Protein AF-A0A1I4EW11-F1 (afdb_monomer_lite)

pLDDT: mean 72.06, std 20.88, range [35.12, 96.56]

Radius of gyration: 23.29 Å; chains: 1; bounding box: 52×46×69 Å

Structure (mmCIF, N/CA/C/O backbone):
data_AF-A0A1I4EW11-F1
#
_entry.id   AF-A0A1I4EW11-F1
#
loop_
_atom_site.group_PDB
_atom_site.id
_atom_site.type_symbol
_atom_site.label_atom_id
_atom_site.label_alt_id
_atom_site.label_comp_id
_atom_site.label_asym_id
_atom_site.label_entity_id
_atom_site.label_seq_id
_atom_site.pdbx_PDB_ins_code
_atom_site.Cartn_x
_atom_site.Cartn_y
_atom_site.Cartn_z
_atom_site.occupancy
_atom_site.B_iso_or_equiv
_atom_site.auth_seq_id
_atom_site.auth_comp_id
_atom_site.auth_asym_id
_atom_site.auth_atom_id
_atom_site.pdbx_PDB_model_num
ATOM 1 N N . MET A 1 1 ? 5.387 9.143 -22.924 1.00 50.06 1 MET A N 1
ATOM 2 C CA . MET A 1 1 ? 5.190 9.366 -21.476 1.00 50.06 1 MET A CA 1
ATOM 3 C C . MET A 1 1 ? 4.613 8.080 -20.922 1.00 50.06 1 MET A C 1
ATOM 5 O O . MET A 1 1 ? 3.443 7.806 -21.163 1.00 50.06 1 MET A O 1
ATOM 9 N N . ASP A 1 2 ? 5.449 7.253 -20.299 1.00 50.59 2 ASP A N 1
ATOM 10 C CA . ASP A 1 2 ? 5.033 5.974 -19.721 1.00 50.59 2 ASP A CA 1
ATOM 11 C C . ASP A 1 2 ? 4.464 6.189 -18.316 1.00 50.59 2 ASP A C 1
ATOM 13 O O . ASP A 1 2 ? 5.120 6.773 -17.452 1.00 50.59 2 ASP A O 1
ATOM 17 N N . ARG A 1 3 ? 3.229 5.723 -18.099 1.00 53.84 3 ARG A N 1
ATOM 18 C CA . ARG A 1 3 ? 2.501 5.840 -16.828 1.00 53.84 3 ARG A CA 1
ATOM 19 C C . ARG A 1 3 ? 2.509 4.504 -16.095 1.00 53.84 3 ARG A C 1
ATOM 21 O O . ARG A 1 3 ? 1.985 3.521 -16.618 1.00 53.84 3 ARG A O 1
ATOM 28 N N . ILE A 1 4 ? 3.027 4.457 -14.866 1.00 53.72 4 ILE A N 1
ATOM 29 C CA . ILE A 1 4 ? 2.883 3.264 -14.015 1.00 53.72 4 ILE A CA 1
ATOM 30 C C . ILE A 1 4 ? 1.505 3.277 -13.347 1.00 53.72 4 ILE A C 1
ATOM 32 O O . ILE A 1 4 ? 1.147 4.240 -12.671 1.00 53.72 4 ILE A O 1
ATOM 36 N N . SER A 1 5 ? 0.761 2.176 -13.485 1.00 57.31 5 SER A N 1
ATOM 37 C CA . SER A 1 5 ? -0.458 1.918 -12.708 1.00 57.31 5 SER A CA 1
ATOM 38 C C . SER A 1 5 ? -0.131 1.100 -11.459 1.00 57.31 5 SER A C 1
ATOM 40 O O . SER A 1 5 ? 0.392 -0.010 -11.565 1.00 57.31 5 SER A O 1
ATOM 42 N N . ILE A 1 6 ? -0.448 1.636 -10.280 1.00 63.72 6 ILE A N 1
ATOM 43 C CA . ILE A 1 6 ? -0.296 0.942 -8.995 1.00 63.72 6 ILE A CA 1
ATOM 44 C C . ILE A 1 6 ? -1.561 0.114 -8.757 1.00 63.72 6 ILE A C 1
ATOM 46 O O . ILE A 1 6 ? -2.666 0.655 -8.736 1.00 63.72 6 ILE A O 1
ATOM 50 N N . MET A 1 7 ? -1.413 -1.200 -8.584 1.0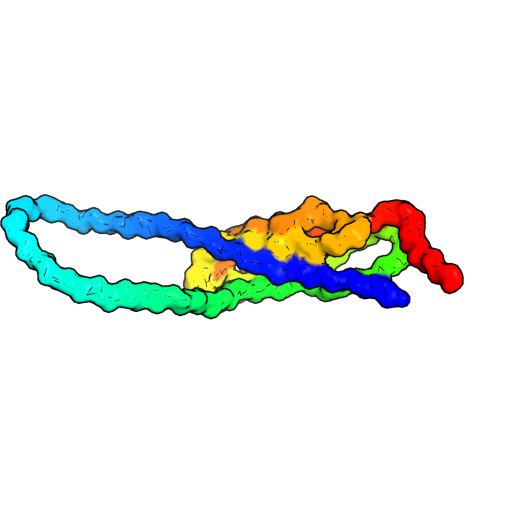0 74.62 7 MET A N 1
ATOM 51 C CA . MET A 1 7 ? -2.533 -2.076 -8.229 1.00 74.62 7 MET A CA 1
ATOM 52 C C . MET A 1 7 ? -2.537 -2.339 -6.725 1.00 74.62 7 MET A C 1
ATOM 54 O O . MET A 1 7 ? -1.544 -2.818 -6.179 1.00 74.62 7 MET A O 1
ATOM 58 N N . LEU A 1 8 ? -3.660 -2.023 -6.076 1.00 68.00 8 LEU A N 1
ATOM 59 C CA . LEU A 1 8 ? -3.885 -2.224 -4.647 1.00 68.00 8 LEU A CA 1
ATOM 60 C C . LEU A 1 8 ? -4.886 -3.360 -4.456 1.00 68.00 8 LEU A C 1
ATOM 62 O O . LEU A 1 8 ? -5.937 -3.393 -5.101 1.00 68.00 8 LEU A O 1
ATOM 66 N N . LYS A 1 9 ? -4.570 -4.295 -3.562 1.00 74.56 9 LYS A N 1
ATOM 67 C CA . LYS A 1 9 ? -5.457 -5.417 -3.249 1.00 74.56 9 LYS A CA 1
ATOM 68 C C . LYS A 1 9 ? -5.502 -5.658 -1.750 1.00 74.56 9 LYS A C 1
ATOM 70 O O . LYS A 1 9 ? -4.461 -5.657 -1.105 1.00 74.56 9 LYS A O 1
ATOM 75 N N . GLN A 1 10 ? -6.696 -5.896 -1.215 1.00 66.12 10 GLN A N 1
ATOM 76 C CA . GLN A 1 10 ? -6.892 -6.106 0.219 1.00 66.12 10 GLN A CA 1
ATOM 77 C C . GLN A 1 10 ? -6.933 -7.586 0.604 1.00 66.12 10 GLN A C 1
ATOM 79 O O . GLN A 1 10 ? -7.514 -8.417 -0.105 1.00 66.12 10 GLN A O 1
ATOM 84 N N . ARG A 1 11 ? -6.362 -7.902 1.769 1.00 69.25 11 ARG A N 1
ATOM 85 C CA . ARG A 1 11 ? -6.630 -9.128 2.529 1.00 69.25 11 ARG A CA 1
ATOM 86 C C . ARG A 1 11 ? -6.981 -8.752 3.968 1.00 69.25 11 ARG A C 1
ATOM 88 O O . ARG A 1 11 ? -6.254 -8.011 4.617 1.00 69.25 11 ARG A O 1
ATOM 95 N N . ILE A 1 12 ? -8.103 -9.277 4.462 1.00 61.25 12 ILE A N 1
ATOM 96 C CA . ILE A 1 12 ? -8.544 -9.096 5.851 1.00 61.25 12 ILE A CA 1
ATOM 97 C C . ILE A 1 12 ? -8.127 -10.336 6.644 1.00 61.25 12 ILE A C 1
ATOM 99 O O . ILE A 1 12 ? -8.575 -11.450 6.340 1.00 61.25 12 ILE A O 1
ATOM 103 N N . ALA A 1 13 ? -7.299 -10.149 7.670 1.00 55.12 13 ALA A N 1
ATOM 104 C CA . ALA A 1 13 ? -6.952 -11.201 8.613 1.00 55.12 13 ALA A CA 1
ATOM 105 C C . ALA A 1 13 ? -8.097 -11.352 9.626 1.00 55.12 13 ALA A C 1
ATOM 107 O O . ALA A 1 13 ? -8.250 -10.553 10.546 1.00 55.12 13 ALA A O 1
ATOM 108 N N . ARG A 1 14 ? -8.953 -12.366 9.449 1.00 55.28 14 ARG A N 1
ATOM 109 C CA . ARG A 1 14 ? -10.004 -12.683 10.428 1.00 55.28 14 ARG A CA 1
ATOM 110 C C . ARG A 1 14 ? -9.366 -13.314 11.664 1.00 55.28 14 ARG A C 1
ATOM 112 O O . ARG A 1 14 ? -9.190 -14.529 11.709 1.00 55.28 14 ARG A O 1
ATOM 119 N N . THR A 1 15 ? -9.051 -12.513 12.672 1.00 43.09 15 THR A N 1
ATOM 120 C CA . THR A 1 15 ? -8.818 -13.023 14.023 1.00 43.09 15 THR A CA 1
ATOM 121 C C . THR A 1 15 ? -10.158 -13.486 14.588 1.00 43.09 15 THR A C 1
ATOM 123 O O . THR A 1 15 ? -11.028 -12.695 14.941 1.00 43.09 15 THR A O 1
ATOM 126 N N . ALA A 1 16 ? -10.365 -14.803 14.603 1.00 39.84 16 ALA A N 1
ATOM 127 C CA . ALA A 1 16 ? -11.470 -15.416 15.320 1.00 39.84 16 ALA A CA 1
ATOM 128 C C . ALA A 1 16 ? -11.248 -15.170 16.819 1.00 39.84 16 ALA A C 1
ATOM 130 O O . ALA A 1 16 ? -10.378 -15.796 17.419 1.00 39.84 16 ALA A O 1
ATOM 131 N N . LEU A 1 17 ? -11.989 -14.234 17.416 1.00 49.22 17 LEU A N 1
ATOM 132 C CA . LEU A 1 17 ? -12.050 -14.131 18.870 1.00 49.22 17 LEU A CA 1
ATOM 133 C C . LEU A 1 17 ? -12.827 -15.350 19.393 1.00 49.22 17 LEU A C 1
ATOM 135 O O . LEU A 1 17 ? -14.001 -15.495 19.043 1.00 49.22 17 LEU A O 1
ATOM 139 N N . PRO A 1 18 ? -12.230 -16.228 20.221 1.00 42.53 18 PRO A N 1
ATOM 140 C CA . PRO A 1 18 ? -13.009 -17.212 20.949 1.00 42.53 18 PRO A CA 1
ATOM 141 C C . PRO A 1 18 ? -13.835 -16.455 21.994 1.00 42.53 18 PRO A C 1
ATOM 143 O O . PRO A 1 18 ? -13.294 -15.883 22.939 1.00 42.53 18 PRO A O 1
ATOM 146 N N . SER A 1 19 ? -15.152 -16.403 21.800 1.00 46.53 19 SER A N 1
ATOM 147 C CA . SER A 1 19 ? -16.081 -15.906 22.812 1.00 46.53 19 SER A CA 1
ATOM 148 C C . SER A 1 19 ? -15.885 -16.710 24.101 1.00 46.53 19 SER A C 1
ATOM 150 O O . SER A 1 19 ? -16.153 -17.911 24.128 1.00 46.53 19 SER A O 1
ATOM 152 N N . LEU A 1 20 ? -15.402 -16.052 25.162 1.00 50.66 20 LEU A N 1
ATOM 153 C CA . LEU A 1 20 ? -15.402 -16.594 26.519 1.00 50.66 20 LEU A CA 1
ATOM 154 C C . LEU A 1 20 ? -16.856 -16.843 26.943 1.00 50.66 20 LEU A C 1
ATOM 156 O O . LEU A 1 20 ? -17.550 -15.934 27.393 1.00 50.66 20 LEU A O 1
ATOM 160 N N . ALA A 1 21 ? -17.315 -18.082 26.807 1.00 48.81 21 ALA A N 1
ATOM 161 C CA . ALA A 1 21 ? -18.522 -18.551 27.463 1.00 48.81 21 ALA A CA 1
ATOM 162 C C . ALA A 1 21 ? -18.151 -19.011 28.881 1.00 48.81 21 ALA A C 1
ATOM 164 O O . ALA A 1 21 ? -17.775 -20.161 29.102 1.00 48.81 21 ALA A O 1
ATOM 165 N N . LEU A 1 22 ? -18.244 -18.093 29.850 1.00 52.31 22 LEU A N 1
ATOM 166 C CA . LEU A 1 22 ? -18.473 -18.463 31.246 1.00 52.31 22 LEU A CA 1
ATOM 167 C C . LEU A 1 22 ? -19.874 -19.084 31.312 1.00 52.31 22 LEU A C 1
ATOM 169 O O . LEU A 1 22 ? -20.862 -18.360 31.227 1.00 52.31 22 LEU A O 1
ATOM 173 N N . CYS A 1 23 ? -19.981 -20.402 31.452 1.00 39.22 23 CYS A N 1
ATOM 174 C CA . CYS A 1 23 ? -21.210 -21.034 31.925 1.00 39.22 23 CYS A CA 1
ATOM 175 C C . CYS A 1 23 ? -20.868 -22.258 32.768 1.00 39.22 23 CYS A C 1
ATOM 177 O O . CYS A 1 23 ? -20.300 -23.247 32.311 1.00 39.22 23 CYS A O 1
ATOM 179 N N . THR A 1 24 ? -21.190 -22.101 34.042 1.00 52.38 24 THR A N 1
ATOM 180 C CA . THR A 1 24 ? -21.053 -23.028 35.152 1.00 52.38 24 THR A CA 1
ATOM 181 C C . THR A 1 24 ? -21.877 -24.301 34.918 1.00 52.38 24 THR A C 1
ATOM 183 O O . THR A 1 24 ? -22.930 -24.276 34.289 1.00 52.38 24 THR A O 1
ATOM 186 N N . ALA A 1 25 ? -21.348 -25.408 35.435 1.00 49.22 25 ALA A N 1
ATOM 187 C CA . ALA A 1 25 ? -21.790 -26.794 35.316 1.00 49.22 25 ALA A CA 1
ATOM 188 C C . ALA A 1 25 ? -23.306 -27.079 35.391 1.00 49.22 25 ALA A C 1
ATOM 190 O O . ALA A 1 25 ? -23.982 -26.602 36.295 1.00 49.22 25 ALA A O 1
ATOM 191 N N . MET A 1 26 ? -23.775 -28.020 34.560 1.00 42.38 26 MET A N 1
ATOM 192 C CA . MET A 1 26 ? -24.374 -29.293 35.007 1.00 42.38 26 MET A CA 1
ATOM 193 C C . MET A 1 26 ? -24.590 -30.246 33.818 1.00 42.38 26 MET A C 1
ATOM 195 O O . MET A 1 26 ? -25.053 -29.856 32.750 1.00 42.38 26 MET A O 1
ATOM 199 N N . VAL A 1 27 ? -24.214 -31.511 34.015 1.00 48.91 27 VAL A N 1
ATOM 200 C CA . VAL A 1 27 ? -24.324 -32.620 33.060 1.00 48.91 27 VAL A CA 1
ATOM 201 C C . VAL A 1 27 ? -25.748 -33.173 33.065 1.00 48.91 27 VAL A C 1
ATOM 203 O O . VAL A 1 27 ? -26.206 -33.662 34.095 1.00 48.91 27 VAL A O 1
ATOM 206 N N . THR A 1 28 ? -26.417 -33.201 31.910 1.00 44.03 28 THR A N 1
ATOM 207 C CA . THR A 1 28 ? -27.406 -34.246 31.590 1.00 44.03 28 THR A CA 1
ATOM 208 C C . THR A 1 28 ? -27.555 -34.362 30.073 1.00 44.03 28 THR A C 1
ATOM 210 O O . THR A 1 28 ? -27.984 -33.433 29.394 1.00 44.03 28 THR A O 1
ATOM 213 N N . ALA A 1 29 ? -27.127 -35.501 29.534 1.00 49.50 29 ALA A N 1
ATOM 214 C CA . ALA A 1 29 ? -27.209 -35.835 28.121 1.00 49.50 29 ALA A CA 1
ATOM 215 C C . ALA A 1 29 ? -28.644 -36.226 27.743 1.00 49.50 29 ALA A C 1
ATOM 217 O O . ALA A 1 29 ? -29.193 -37.136 28.355 1.00 49.50 29 ALA A O 1
ATOM 218 N N . LEU A 1 30 ? -29.211 -35.602 26.707 1.00 43.72 30 LEU A N 1
ATOM 219 C CA . LEU A 1 30 ? -30.228 -36.210 25.844 1.00 43.72 30 LEU A CA 1
ATOM 220 C C . LEU A 1 30 ? -30.191 -35.513 24.473 1.00 43.72 30 LEU A C 1
ATOM 222 O O . LEU A 1 30 ? -30.362 -34.300 24.362 1.00 43.72 30 LEU A O 1
ATOM 226 N N . ALA A 1 31 ? -29.869 -36.290 23.441 1.00 44.94 31 ALA A N 1
ATOM 227 C CA . ALA A 1 31 ? -29.578 -35.826 22.092 1.00 44.94 31 ALA A CA 1
ATOM 228 C C . ALA A 1 31 ? -30.826 -35.262 21.389 1.00 44.94 31 ALA A C 1
ATOM 230 O O . ALA A 1 31 ? -31.782 -35.990 21.139 1.00 44.94 31 ALA A O 1
ATOM 231 N N . MET A 1 32 ? -30.779 -33.981 21.017 1.00 45.31 32 MET A N 1
ATOM 232 C CA . MET A 1 32 ? -31.748 -33.339 20.125 1.00 45.31 32 MET A CA 1
ATOM 233 C C . MET A 1 32 ? -31.066 -33.109 18.773 1.00 45.31 32 MET A C 1
ATOM 235 O O . MET A 1 32 ? -30.258 -32.194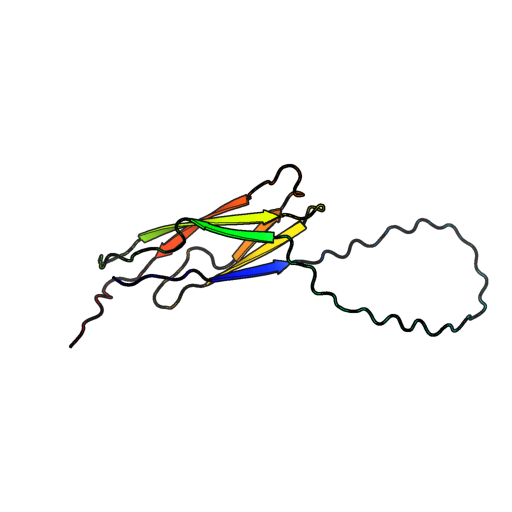 18.618 1.00 45.31 32 MET A O 1
ATOM 239 N N . ALA A 1 33 ? -31.350 -33.972 17.799 1.00 41.38 33 ALA A N 1
ATOM 240 C CA . ALA A 1 33 ? -30.903 -33.796 16.423 1.00 41.38 33 ALA A CA 1
ATOM 241 C C . ALA A 1 33 ? -31.860 -32.840 15.693 1.00 41.38 33 ALA A C 1
ATOM 243 O O . ALA A 1 33 ? -32.871 -33.262 15.138 1.00 41.38 33 ALA A O 1
ATOM 244 N N . SER A 1 34 ? -31.537 -31.547 15.693 1.00 41.78 34 SER A N 1
ATOM 245 C CA . SER A 1 34 ? -32.145 -30.566 14.786 1.00 41.78 34 SER A CA 1
ATOM 246 C C . SER A 1 34 ? -31.233 -30.387 13.568 1.00 41.78 34 SER A C 1
ATOM 248 O O . SER A 1 34 ? -30.051 -30.088 13.758 1.00 41.78 34 SER A O 1
ATOM 250 N N . PRO A 1 35 ? -31.718 -30.517 12.319 1.00 40.88 35 PRO A N 1
ATOM 251 C CA . PRO A 1 35 ? -30.923 -30.152 11.158 1.00 40.88 35 PRO A CA 1
ATOM 252 C C . PRO A 1 35 ? -30.867 -28.625 11.092 1.00 40.88 35 PRO A C 1
ATOM 254 O O . PRO A 1 35 ? -31.766 -27.960 10.580 1.00 40.88 35 PRO A O 1
ATOM 257 N N . ALA A 1 36 ? -29.804 -28.045 11.643 1.00 44.03 36 ALA A N 1
ATOM 258 C CA . ALA A 1 36 ? -29.452 -26.666 11.360 1.00 44.03 36 ALA A CA 1
ATOM 259 C C . ALA A 1 36 ? -28.956 -26.601 9.908 1.00 44.03 36 ALA A C 1
ATOM 261 O O . ALA A 1 36 ? -27.760 -26.705 9.642 1.00 44.03 36 ALA A O 1
ATOM 262 N N . ASN A 1 37 ? -29.880 -26.406 8.961 1.00 47.22 37 ASN A N 1
ATOM 263 C CA . ASN A 1 37 ? -29.568 -25.894 7.626 1.00 47.22 37 ASN A CA 1
ATOM 264 C C . ASN A 1 37 ? -29.117 -24.428 7.754 1.00 47.22 37 ASN A C 1
ATOM 266 O O . ASN A 1 37 ? -29.772 -23.494 7.299 1.00 47.22 37 ASN A O 1
ATOM 270 N N . GLY A 1 38 ? -27.974 -24.224 8.405 1.00 37.25 38 GLY A N 1
ATOM 271 C CA . GLY A 1 38 ? -27.212 -22.994 8.349 1.00 37.25 38 GLY A CA 1
ATOM 272 C C . GLY A 1 38 ? -26.481 -22.964 7.020 1.00 37.25 38 GLY A C 1
ATOM 273 O O . GLY A 1 38 ? -25.283 -23.236 6.960 1.00 37.25 38 GLY A O 1
ATOM 274 N N . ALA A 1 39 ? -27.199 -22.634 5.946 1.00 42.66 39 ALA A N 1
ATOM 275 C CA . ALA A 1 39 ? -26.566 -22.056 4.777 1.00 42.66 39 ALA A CA 1
ATOM 276 C C . ALA A 1 39 ? -25.889 -20.769 5.261 1.00 42.66 39 ALA A C 1
ATOM 278 O O . ALA A 1 39 ? -26.503 -19.706 5.335 1.00 42.66 39 ALA A O 1
ATOM 279 N N . SER A 1 40 ? -24.624 -20.885 5.667 1.00 39.31 40 SER A N 1
ATOM 280 C CA . SER A 1 40 ? -23.737 -19.753 5.862 1.00 39.31 40 SER A CA 1
ATOM 281 C C . SER A 1 40 ? -23.511 -19.168 4.478 1.00 39.31 40 SER A C 1
ATOM 283 O O . SER A 1 40 ? -22.532 -19.453 3.791 1.00 39.31 40 SER A O 1
ATOM 285 N N . GLY A 1 41 ? -24.489 -18.376 4.036 1.00 38.38 41 GLY A N 1
ATOM 286 C CA . GLY A 1 41 ? -24.321 -17.449 2.945 1.00 38.38 41 GLY A CA 1
ATOM 287 C C . GLY A 1 41 ? -23.064 -16.672 3.275 1.00 38.38 41 GLY A C 1
ATOM 288 O O . GLY A 1 41 ? -23.042 -15.847 4.188 1.00 38.38 41 GLY A O 1
ATOM 289 N N . ARG A 1 42 ? -21.976 -17.011 2.582 1.00 42.94 42 ARG A N 1
ATOM 290 C CA . ARG A 1 42 ? -20.738 -16.253 2.576 1.00 42.94 42 ARG A CA 1
ATOM 291 C C . ARG A 1 42 ? -21.063 -14.959 1.845 1.00 42.94 42 ARG A C 1
ATOM 293 O O . ARG A 1 42 ? -20.646 -14.756 0.710 1.00 42.94 42 ARG A O 1
ATOM 300 N N . SER A 1 43 ? -21.829 -14.091 2.499 1.00 42.09 43 SER A N 1
ATOM 301 C CA . SER A 1 43 ? -21.876 -12.683 2.171 1.00 42.09 43 SER A CA 1
ATOM 302 C C . SER A 1 43 ? -20.423 -12.253 2.227 1.00 42.09 43 SER A C 1
ATOM 304 O O .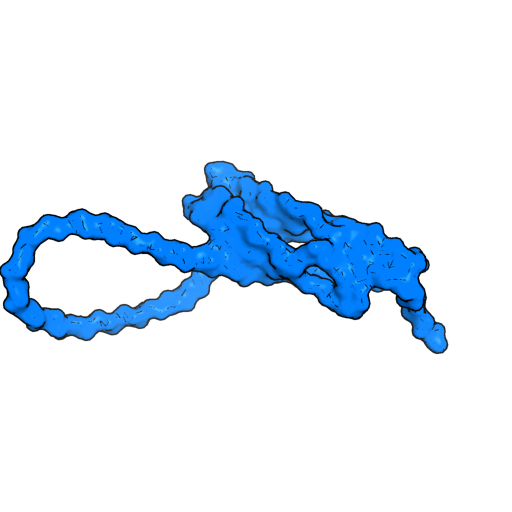 SER A 1 43 ? -19.804 -12.263 3.296 1.00 42.09 43 SER A O 1
ATOM 306 N N . LYS A 1 44 ? -19.826 -12.002 1.057 1.00 42.78 44 LYS A N 1
ATOM 307 C CA . LYS A 1 44 ? -18.577 -11.251 1.000 1.00 42.78 44 LYS A CA 1
ATOM 308 C C . LYS A 1 44 ? -18.852 -10.016 1.856 1.00 42.78 44 LYS A C 1
ATOM 310 O O . LYS A 1 44 ? -19.825 -9.319 1.552 1.00 42.78 44 LYS A O 1
ATOM 315 N N . PRO A 1 45 ? -18.120 -9.798 2.964 1.00 51.09 45 PRO A N 1
ATOM 316 C CA . PRO A 1 45 ? -18.243 -8.539 3.671 1.00 51.09 45 PRO A CA 1
ATOM 317 C C . PRO A 1 45 ? -18.100 -7.454 2.608 1.00 51.09 45 PRO A C 1
ATOM 319 O O . PRO A 1 45 ? -17.210 -7.563 1.762 1.00 51.09 45 PRO A O 1
ATOM 322 N N . LYS A 1 46 ? -19.010 -6.474 2.578 1.00 59.34 46 LYS A N 1
ATOM 323 C CA . LYS A 1 46 ? -18.703 -5.237 1.860 1.00 59.34 46 LYS A CA 1
ATOM 324 C C . LYS A 1 46 ? -17.343 -4.810 2.398 1.00 59.34 46 LYS A C 1
ATOM 326 O O . LYS A 1 46 ? -17.207 -4.717 3.616 1.00 59.34 46 LYS A O 1
ATOM 331 N N . ASP A 1 47 ? -16.349 -4.699 1.527 1.00 69.19 47 ASP A N 1
ATOM 332 C CA . ASP A 1 47 ? -15.001 -4.341 1.942 1.00 69.19 47 ASP A CA 1
ATOM 333 C C . ASP A 1 47 ? -15.079 -2.957 2.601 1.00 69.19 47 ASP A C 1
ATOM 335 O O . ASP A 1 47 ? -15.321 -1.953 1.938 1.00 69.19 47 ASP A O 1
ATOM 339 N N . GLN A 1 48 ? -14.969 -2.924 3.930 1.00 88.50 48 GLN A N 1
ATOM 340 C CA . GLN A 1 48 ? -15.057 -1.717 4.762 1.00 88.50 48 GLN A CA 1
ATOM 341 C C . GLN A 1 48 ? -13.701 -1.004 4.830 1.00 88.50 48 GLN A C 1
ATOM 343 O O . GLN A 1 48 ? -13.378 -0.361 5.818 1.00 88.50 48 GLN A O 1
ATOM 348 N N . ILE A 1 49 ? -12.859 -1.178 3.812 1.00 90.44 49 ILE A N 1
ATOM 349 C CA . ILE A 1 49 ? -11.521 -0.602 3.757 1.00 90.44 49 ILE A CA 1
ATOM 350 C C . ILE A 1 49 ? -11.368 0.090 2.413 1.00 90.44 49 ILE A C 1
ATOM 352 O O . ILE A 1 49 ? -11.434 -0.536 1.354 1.00 90.44 49 ILE A O 1
ATOM 356 N N . THR A 1 50 ? -11.139 1.394 2.471 1.00 92.69 50 THR A N 1
ATOM 357 C CA . THR A 1 50 ? -10.767 2.208 1.320 1.00 92.69 50 THR A CA 1
ATOM 358 C C . THR A 1 50 ? -9.249 2.261 1.228 1.00 92.69 50 THR A C 1
ATOM 360 O O . THR A 1 50 ? -8.555 2.414 2.234 1.00 92.69 50 THR A O 1
ATOM 363 N N . MET A 1 51 ? -8.728 2.142 0.010 1.00 91.81 51 MET A N 1
ATOM 364 C CA . MET A 1 51 ? -7.298 2.199 -0.274 1.00 91.81 51 MET A CA 1
ATOM 365 C C . MET A 1 51 ? -7.012 3.335 -1.253 1.00 91.81 51 MET A C 1
ATOM 367 O O . MET A 1 51 ? -7.744 3.505 -2.227 1.00 91.81 51 MET A O 1
ATOM 371 N N . ALA A 1 52 ? -5.939 4.084 -1.019 1.00 91.38 52 ALA A N 1
ATOM 372 C CA . ALA A 1 52 ? -5.514 5.167 -1.896 1.00 91.38 52 ALA A CA 1
ATOM 373 C C . ALA A 1 52 ? -3.995 5.157 -2.100 1.00 91.38 52 ALA A C 1
ATOM 375 O O . ALA A 1 52 ? -3.239 4.741 -1.222 1.00 91.38 52 ALA A O 1
ATOM 376 N N . ALA A 1 53 ? -3.566 5.641 -3.266 1.00 89.62 53 ALA A N 1
ATOM 377 C CA . ALA A 1 53 ? -2.175 5.934 -3.580 1.00 89.62 53 ALA A CA 1
ATOM 378 C C . ALA A 1 53 ? -2.056 7.405 -3.997 1.00 89.62 53 ALA A C 1
ATOM 380 O O . ALA A 1 53 ? -2.843 7.873 -4.823 1.00 89.62 53 ALA A O 1
ATOM 381 N N . ASN A 1 54 ? -1.094 8.134 -3.428 1.00 88.06 54 ASN A N 1
ATOM 382 C CA . ASN A 1 54 ? -0.821 9.522 -3.794 1.00 88.06 54 ASN A CA 1
ATOM 383 C C . ASN A 1 54 ? 0.681 9.743 -4.073 1.00 88.06 54 ASN A C 1
ATOM 385 O O . ASN A 1 54 ? 1.475 9.634 -3.137 1.00 88.06 54 ASN A O 1
ATOM 389 N N . PRO A 1 55 ? 1.082 10.064 -5.315 1.00 85.19 55 PRO A N 1
ATOM 390 C CA . PRO A 1 55 ? 0.223 10.205 -6.494 1.00 85.19 55 PRO A CA 1
ATOM 391 C C . PRO A 1 55 ? -0.341 8.855 -6.970 1.00 85.19 55 PRO A C 1
ATOM 393 O O . PRO A 1 55 ? 0.249 7.802 -6.737 1.00 85.19 55 PRO A O 1
ATOM 396 N N . ALA A 1 56 ? -1.491 8.885 -7.651 1.00 75.88 56 ALA A N 1
ATOM 397 C CA . ALA A 1 56 ? -2.136 7.675 -8.180 1.00 75.88 56 ALA A CA 1
ATOM 398 C C . ALA A 1 56 ? -1.370 7.052 -9.365 1.00 75.88 56 ALA A C 1
ATOM 400 O O . ALA A 1 56 ? -1.524 5.867 -9.658 1.00 75.88 56 ALA A O 1
ATOM 401 N N . ALA A 1 57 ? -0.547 7.855 -10.039 1.00 76.31 57 ALA A N 1
ATOM 402 C CA . ALA A 1 57 ? 0.366 7.435 -11.089 1.00 76.31 57 ALA A CA 1
ATOM 403 C C . ALA A 1 57 ? 1.678 8.213 -10.948 1.00 76.31 57 ALA A C 1
ATOM 405 O O . ALA A 1 57 ? 1.660 9.395 -10.601 1.00 76.31 57 ALA A O 1
ATOM 406 N N . LEU A 1 58 ? 2.801 7.558 -11.240 1.00 76.81 58 LEU A N 1
ATOM 407 C CA . LEU A 1 58 ? 4.092 8.222 -11.396 1.00 76.81 58 LEU A CA 1
ATOM 408 C C . LEU A 1 58 ? 4.489 8.222 -12.869 1.00 76.81 58 LEU A C 1
ATOM 410 O O . LEU A 1 58 ? 4.431 7.180 -13.528 1.00 76.81 58 LEU A O 1
ATOM 414 N N . ASP A 1 59 ? 4.930 9.384 -13.343 1.00 75.06 59 ASP A N 1
ATOM 415 C CA . ASP A 1 59 ? 5.600 9.517 -14.630 1.00 75.06 59 ASP A CA 1
ATOM 416 C C . ASP A 1 59 ? 7.087 9.204 -14.439 1.00 75.06 59 ASP A C 1
ATOM 418 O O . ASP A 1 59 ? 7.789 9.865 -13.667 1.00 75.06 59 ASP A O 1
ATOM 422 N N . ILE A 1 60 ? 7.571 8.173 -15.131 1.00 68.94 60 ILE A N 1
ATOM 423 C CA . ILE A 1 60 ? 8.991 7.823 -15.099 1.00 68.94 60 ILE A CA 1
ATOM 424 C C . ILE A 1 60 ? 9.719 8.722 -16.090 1.00 68.94 60 ILE A C 1
ATOM 426 O O . ILE A 1 60 ? 9.547 8.610 -17.305 1.00 68.94 60 ILE A O 1
ATOM 430 N N . LEU A 1 61 ? 10.570 9.601 -15.573 1.00 69.75 61 LEU A N 1
ATOM 431 C CA . LEU A 1 61 ? 11.546 10.294 -16.404 1.00 69.75 61 LEU A CA 1
ATOM 432 C C . LEU A 1 61 ? 12.648 9.294 -16.788 1.00 69.75 61 LEU A C 1
ATOM 434 O O . LEU A 1 61 ? 13.086 8.543 -15.911 1.00 69.75 61 LEU A O 1
ATOM 438 N N . PRO A 1 62 ? 13.126 9.286 -18.047 1.00 60.66 62 PRO A N 1
ATOM 439 C CA . PRO A 1 62 ? 14.194 8.405 -18.522 1.00 60.66 62 PRO A CA 1
ATOM 440 C C . PRO A 1 62 ? 15.553 8.860 -17.969 1.00 60.66 62 PRO A C 1
ATOM 442 O O . PRO A 1 62 ? 16.473 9.229 -18.694 1.00 60.66 62 PRO A O 1
ATOM 445 N N . LEU A 1 63 ? 15.660 8.888 -16.646 1.00 65.69 63 LEU A N 1
ATOM 446 C CA . LEU A 1 63 ? 16.885 9.126 -15.919 1.00 65.69 63 LEU A CA 1
ATOM 447 C C . LEU A 1 63 ? 17.597 7.783 -15.740 1.00 65.69 63 LEU A C 1
ATOM 449 O O . LEU A 1 63 ? 16.941 6.763 -15.515 1.00 65.69 63 LEU A O 1
ATOM 453 N N . PRO A 1 64 ? 18.938 7.762 -15.772 1.00 61.59 64 PRO A N 1
ATOM 454 C CA . PRO A 1 64 ? 19.724 6.538 -15.653 1.00 61.59 64 PRO A CA 1
ATOM 455 C C . PRO A 1 64 ? 19.570 5.820 -14.301 1.00 61.59 64 PRO A C 1
ATOM 457 O O . PRO A 1 64 ? 20.165 4.771 -14.134 1.00 61.59 64 PRO A O 1
ATOM 460 N N . CYS A 1 65 ? 18.786 6.341 -13.354 1.00 70.00 65 CYS A N 1
ATOM 461 C CA . CYS A 1 65 ? 18.348 5.692 -12.114 1.00 70.00 65 CYS A CA 1
ATOM 462 C C . CYS A 1 65 ? 17.083 6.418 -11.620 1.00 70.00 65 CYS A C 1
ATOM 464 O O . CYS A 1 65 ? 17.180 7.326 -10.790 1.00 70.00 65 CYS A O 1
ATOM 466 N N . PHE A 1 66 ? 15.895 6.094 -12.142 1.00 80.19 66 PHE A N 1
ATOM 467 C CA . PHE A 1 66 ? 14.679 6.737 -11.630 1.00 80.19 66 PHE A CA 1
ATOM 468 C C . PHE A 1 66 ? 14.400 6.293 -10.190 1.00 80.19 66 PHE A C 1
ATOM 470 O O . PHE A 1 66 ? 14.351 5.097 -9.889 1.00 80.19 66 PHE A O 1
ATOM 477 N N . SER A 1 67 ? 14.175 7.286 -9.330 1.00 83.00 67 SER A N 1
ATOM 478 C CA . SER A 1 67 ? 13.769 7.124 -7.937 1.00 83.00 67 SER A CA 1
ATOM 479 C C . SER A 1 67 ? 12.558 8.019 -7.692 1.00 83.00 67 SER A C 1
ATOM 481 O O . SER A 1 67 ? 12.628 9.224 -7.929 1.00 83.00 67 SER A O 1
ATOM 483 N N . GLY A 1 68 ? 11.458 7.441 -7.226 1.00 87.44 68 GLY A N 1
ATOM 484 C CA . GLY A 1 68 ? 10.246 8.173 -6.867 1.00 87.44 68 GLY A CA 1
ATOM 485 C C . GLY A 1 68 ? 9.596 7.586 -5.623 1.00 87.44 68 GLY A C 1
ATOM 486 O O . GLY A 1 68 ? 10.028 6.550 -5.119 1.00 87.44 68 GLY A O 1
ATOM 487 N N . SER A 1 69 ? 8.548 8.230 -5.121 1.00 90.81 69 SER A N 1
ATOM 488 C CA . SER A 1 69 ? 7.763 7.698 -4.010 1.00 90.81 69 SER A CA 1
ATOM 489 C C . SER A 1 69 ? 6.284 8.044 -4.136 1.00 90.81 69 SER A C 1
ATOM 491 O O . SER A 1 69 ? 5.908 9.020 -4.786 1.00 90.81 69 SER A O 1
ATOM 493 N N . PHE A 1 70 ? 5.443 7.221 -3.515 1.00 90.88 70 PHE A N 1
ATOM 494 C CA . PHE A 1 70 ? 4.033 7.522 -3.287 1.00 90.88 70 PHE A CA 1
ATOM 495 C C . PHE A 1 70 ? 3.624 7.138 -1.866 1.00 90.88 70 PHE A C 1
ATOM 497 O O . PHE 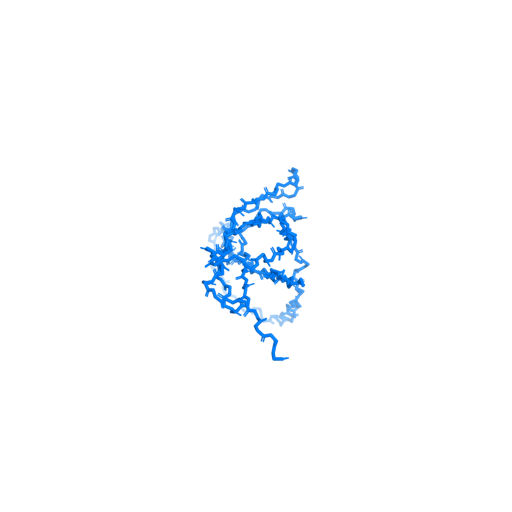A 1 70 ? 4.225 6.265 -1.238 1.00 90.88 70 PHE A O 1
ATOM 504 N N . GLN A 1 71 ? 2.575 7.781 -1.370 1.00 95.06 71 GLN A N 1
ATOM 505 C CA . GLN A 1 71 ? 1.915 7.435 -0.120 1.00 95.06 71 GLN A CA 1
ATOM 506 C C . GLN A 1 71 ? 0.848 6.380 -0.389 1.00 95.06 71 GLN A C 1
ATOM 508 O O . GLN A 1 71 ? -0.090 6.639 -1.141 1.00 95.06 71 GLN A O 1
ATOM 513 N N . ALA A 1 72 ? 0.982 5.212 0.233 1.00 94.06 72 ALA A N 1
ATOM 514 C CA . ALA A 1 72 ? -0.071 4.206 0.291 1.00 94.06 72 ALA A CA 1
ATOM 515 C C . ALA A 1 72 ? -0.897 4.417 1.566 1.00 94.06 72 ALA A C 1
ATOM 517 O O . ALA A 1 72 ? -0.328 4.465 2.657 1.00 94.06 72 ALA A O 1
ATOM 518 N N . THR A 1 73 ? -2.218 4.529 1.441 1.00 95.50 73 THR A N 1
ATOM 519 C CA . THR A 1 73 ? -3.132 4.830 2.552 1.00 95.50 73 THR A CA 1
ATOM 520 C C . THR A 1 73 ? -4.237 3.783 2.640 1.00 95.50 73 THR A C 1
ATOM 522 O O . THR A 1 73 ? -4.857 3.455 1.629 1.00 95.50 73 THR A O 1
ATOM 525 N N . MET A 1 74 ? -4.498 3.281 3.849 1.00 95.00 74 MET A N 1
ATOM 526 C CA . MET A 1 74 ? -5.683 2.487 4.186 1.00 95.00 74 MET A CA 1
ATOM 527 C C . MET A 1 74 ? -6.578 3.267 5.149 1.00 95.00 74 MET A C 1
ATOM 529 O O . MET A 1 74 ? -6.087 3.815 6.134 1.00 95.00 74 MET A O 1
ATOM 533 N N . THR A 1 75 ? -7.885 3.249 4.904 1.00 95.44 75 THR A N 1
ATOM 534 C CA . THR A 1 75 ? -8.897 3.820 5.803 1.00 95.44 75 THR A CA 1
ATOM 535 C C . THR A 1 75 ? -9.991 2.794 6.030 1.00 95.44 75 THR A C 1
ATOM 537 O O . THR A 1 75 ? -10.601 2.322 5.073 1.00 95.44 75 THR A O 1
ATOM 540 N N . ASN A 1 76 ? -10.253 2.447 7.287 1.00 94.19 76 ASN A N 1
ATOM 541 C CA . ASN A 1 76 ? -11.380 1.597 7.645 1.00 94.19 76 ASN A CA 1
ATOM 542 C C . ASN A 1 76 ? -12.648 2.446 7.769 1.00 94.19 76 ASN A C 1
ATOM 544 O O . ASN A 1 76 ? -12.724 3.317 8.625 1.00 94.19 76 ASN A O 1
ATOM 548 N N . THR A 1 77 ? -13.629 2.164 6.919 1.00 93.56 77 THR A N 1
ATOM 549 C CA . THR A 1 77 ? -14.961 2.787 6.883 1.00 93.56 77 THR A CA 1
ATOM 550 C C . THR A 1 77 ? -15.998 1.970 7.666 1.00 93.56 77 THR A C 1
ATOM 552 O O . THR A 1 77 ? -17.203 2.212 7.586 1.00 93.56 77 THR A O 1
ATOM 555 N N . GLY A 1 78 ? -15.531 0.964 8.410 1.00 90.50 78 GLY A N 1
ATOM 556 C CA . GLY A 1 78 ? -16.325 0.079 9.245 1.00 90.50 78 GLY A CA 1
ATOM 557 C C . GLY A 1 78 ? -16.444 0.524 10.705 1.00 90.50 78 GLY A C 1
ATOM 558 O O . GLY A 1 78 ? -15.560 1.198 11.231 1.00 90.50 78 GLY A O 1
ATOM 559 N N . PRO A 1 79 ? -17.495 0.082 11.420 1.00 91.31 79 PRO A N 1
ATOM 560 C CA . PRO A 1 79 ? -17.707 0.426 12.827 1.00 91.31 79 PRO A CA 1
ATOM 561 C C . PRO A 1 79 ? -16.788 -0.342 13.792 1.00 91.31 79 PRO A C 1
ATOM 563 O O . PRO A 1 79 ? -16.770 -0.054 14.984 1.00 91.31 79 PRO A O 1
ATOM 566 N N . GLN A 1 80 ? -16.052 -1.347 13.310 1.00 91.31 80 GLN A N 1
ATOM 567 C CA . GLN A 1 80 ? -15.144 -2.161 14.116 1.00 91.31 80 GLN A CA 1
ATOM 568 C C . GLN A 1 80 ? -13.713 -1.963 13.642 1.00 91.31 80 GLN A C 1
ATOM 570 O O . GLN A 1 80 ? -13.452 -1.991 12.439 1.00 91.31 80 GLN A O 1
ATOM 575 N N . ALA A 1 81 ? -12.787 -1.800 14.585 1.00 91.25 81 ALA A N 1
ATOM 576 C CA . ALA A 1 81 ? -11.370 -1.783 14.266 1.00 91.25 81 ALA A CA 1
ATOM 577 C C . ALA A 1 81 ? -10.903 -3.165 13.784 1.00 91.25 81 ALA A C 1
ATOM 579 O O . ALA A 1 81 ? -11.394 -4.196 14.251 1.00 91.25 81 ALA A O 1
ATOM 580 N N . GLN A 1 82 ? -9.962 -3.189 12.845 1.00 92.19 82 GLN A N 1
ATOM 581 C CA . GLN A 1 82 ? -9.516 -4.424 12.203 1.00 92.19 82 GLN A CA 1
ATOM 582 C C . GLN A 1 82 ? -8.065 -4.343 11.731 1.00 92.19 82 GLN A C 1
ATOM 584 O O . GLN A 1 82 ? -7.560 -3.270 11.414 1.00 92.19 82 GLN A O 1
ATOM 589 N N . PHE A 1 83 ? -7.404 -5.498 11.650 1.00 93.44 83 PHE A N 1
ATOM 590 C CA . PHE A 1 83 ? -6.123 -5.628 10.961 1.00 93.44 83 PHE A CA 1
ATOM 591 C C . PHE A 1 83 ? -6.346 -5.922 9.483 1.00 93.44 83 PHE A C 1
ATOM 593 O O . PHE A 1 83 ? -7.149 -6.788 9.120 1.00 93.44 83 PHE A O 1
ATOM 600 N N . ALA A 1 84 ? -5.603 -5.218 8.638 1.00 91.81 84 ALA A N 1
ATOM 601 C CA . ALA A 1 84 ? -5.695 -5.361 7.200 1.00 91.81 84 ALA A CA 1
ATOM 602 C C . ALA A 1 84 ? -4.327 -5.319 6.537 1.00 91.81 84 ALA A C 1
ATOM 604 O O . ALA A 1 84 ? -3.432 -4.595 6.977 1.00 91.81 84 ALA A O 1
ATOM 605 N N . ASP A 1 85 ? -4.227 -6.058 5.436 1.00 93.88 85 ASP A N 1
ATOM 606 C CA . ASP A 1 85 ? -3.066 -6.078 4.565 1.00 93.88 85 ASP A CA 1
ATOM 607 C C . ASP A 1 85 ? -3.438 -5.474 3.210 1.00 93.88 85 ASP A C 1
ATOM 609 O O . ASP A 1 85 ? -4.381 -5.919 2.545 1.00 93.88 85 ASP A O 1
ATOM 613 N N . MET A 1 86 ? -2.651 -4.497 2.772 1.00 92.38 86 MET A N 1
ATOM 614 C CA . MET A 1 86 ? -2.633 -3.998 1.404 1.00 92.38 86 MET A CA 1
ATOM 615 C C . MET A 1 86 ? -1.461 -4.640 0.665 1.00 92.38 86 MET A C 1
ATOM 617 O O . MET A 1 86 ? -0.306 -4.459 1.039 1.00 92.38 86 MET A O 1
ATOM 621 N N . THR A 1 87 ? -1.745 -5.372 -0.407 1.00 92.69 87 THR A N 1
ATOM 622 C CA . THR A 1 87 ? -0.724 -5.854 -1.341 1.00 92.69 87 THR A CA 1
ATOM 623 C C . THR A 1 87 ? -0.491 -4.814 -2.431 1.00 92.69 87 THR A C 1
ATOM 625 O O . THR A 1 87 ? -1.445 -4.296 -3.017 1.00 92.69 87 THR A O 1
ATOM 628 N N . LEU A 1 88 ? 0.781 -4.552 -2.709 1.00 90.56 88 LEU A N 1
ATOM 629 C CA . LEU A 1 88 ? 1.287 -3.628 -3.710 1.00 90.56 88 LEU A CA 1
ATOM 630 C C . LEU A 1 88 ? 2.067 -4.419 -4.757 1.00 90.56 88 LEU A C 1
ATOM 632 O O . LEU A 1 88 ? 2.902 -5.260 -4.432 1.00 90.56 88 LEU A O 1
ATOM 636 N N . SER A 1 89 ? 1.818 -4.133 -6.029 1.00 89.38 89 SER A N 1
ATOM 637 C CA . SER A 1 89 ? 2.546 -4.764 -7.128 1.00 89.38 89 SER A CA 1
ATOM 638 C C . SER A 1 89 ? 2.930 -3.742 -8.182 1.00 89.38 89 SER A C 1
ATOM 640 O O . SER A 1 89 ? 2.118 -2.886 -8.537 1.00 89.38 89 SER A O 1
ATOM 642 N N . ALA A 1 90 ? 4.137 -3.887 -8.721 1.00 85.62 90 ALA A N 1
ATOM 643 C CA . ALA A 1 90 ? 4.620 -3.145 -9.875 1.00 85.62 90 ALA A CA 1
ATOM 644 C C . ALA A 1 90 ? 5.000 -4.112 -11.003 1.00 85.62 90 ALA A C 1
ATOM 646 O O . ALA A 1 90 ? 5.348 -5.270 -10.764 1.00 85.62 90 ALA A O 1
ATOM 647 N N . GLN A 1 91 ? 4.923 -3.633 -12.242 1.00 83.75 91 GLN A N 1
ATOM 648 C CA . GLN A 1 91 ? 5.382 -4.397 -13.398 1.00 83.75 91 GLN A CA 1
ATOM 649 C C . GLN A 1 91 ? 6.906 -4.311 -13.500 1.00 83.75 91 GLN A C 1
ATOM 651 O O . GLN A 1 91 ? 7.487 -3.243 -13.306 1.00 83.75 91 GLN A O 1
ATOM 656 N N . LYS A 1 92 ? 7.564 -5.424 -13.837 1.00 82.88 92 LYS A N 1
ATOM 657 C CA . LYS A 1 92 ? 9.004 -5.414 -14.129 1.00 82.88 92 LYS A CA 1
ATOM 658 C C . LYS A 1 92 ? 9.295 -4.434 -15.284 1.00 82.88 92 LYS A C 1
ATOM 660 O O . LYS A 1 92 ? 8.480 -4.354 -16.199 1.00 82.88 92 LYS A O 1
ATOM 665 N N . PRO A 1 93 ? 10.435 -3.721 -15.268 1.00 83.44 93 PRO A N 1
ATOM 666 C CA . PRO A 1 93 ? 11.570 -3.864 -14.349 1.00 83.44 93 PRO A CA 1
ATOM 667 C C . PRO A 1 93 ? 11.458 -3.031 -13.056 1.00 83.44 93 PRO A C 1
ATOM 669 O O . PRO A 1 93 ? 12.439 -2.904 -12.328 1.00 83.44 93 PRO A O 1
ATOM 672 N N . ILE A 1 94 ? 10.291 -2.452 -12.764 1.00 85.44 94 ILE A N 1
ATOM 673 C CA . ILE A 1 94 ? 10.090 -1.588 -11.601 1.00 85.44 94 ILE A CA 1
ATOM 674 C C . ILE A 1 94 ? 10.085 -2.406 -10.314 1.00 85.44 94 ILE A C 1
ATOM 676 O O . ILE A 1 94 ? 9.476 -3.474 -10.229 1.00 85.44 94 ILE A O 1
ATOM 680 N N . THR A 1 95 ? 10.750 -1.868 -9.298 1.00 89.38 95 THR A N 1
ATOM 681 C CA . THR A 1 95 ? 10.780 -2.429 -7.947 1.00 89.38 95 THR A CA 1
ATOM 682 C C . THR A 1 95 ? 10.158 -1.449 -6.963 1.00 89.38 95 THR A C 1
ATOM 684 O O . THR A 1 95 ? 10.291 -0.231 -7.113 1.00 89.38 95 THR A O 1
ATOM 687 N N . LEU A 1 96 ? 9.457 -1.993 -5.970 1.00 91.25 96 LEU A N 1
ATOM 688 C CA . LEU A 1 96 ? 8.902 -1.242 -4.849 1.00 91.25 96 LEU A CA 1
ATOM 689 C C . LEU A 1 96 ? 9.732 -1.537 -3.599 1.00 91.25 96 LEU A C 1
ATOM 691 O O . LEU A 1 96 ? 10.197 -2.664 -3.434 1.00 91.25 96 LEU A O 1
ATOM 695 N N . SER A 1 97 ? 9.879 -0.570 -2.689 1.00 93.56 97 SER A N 1
ATOM 696 C CA . SER A 1 97 ? 10.528 -0.834 -1.391 1.00 93.56 97 SER A CA 1
ATOM 697 C C . SER A 1 97 ? 9.741 -1.794 -0.500 1.00 93.56 97 SER A C 1
ATOM 699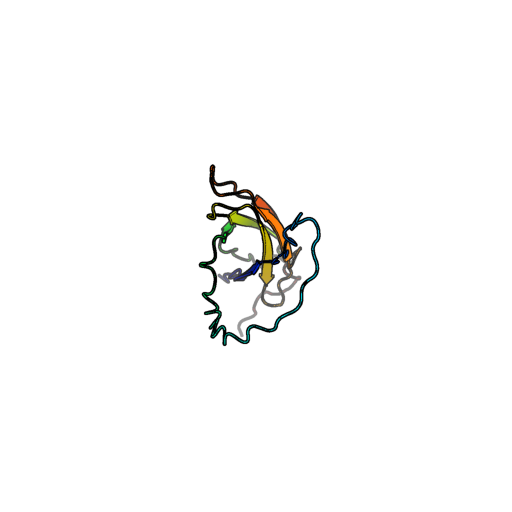 O O . SER A 1 97 ? 10.290 -2.321 0.465 1.00 93.56 97 SER A O 1
ATOM 701 N N . ARG A 1 98 ? 8.459 -2.012 -0.812 1.00 93.06 98 ARG A N 1
ATOM 702 C CA . ARG A 1 98 ? 7.583 -2.975 -0.148 1.00 93.06 98 ARG A CA 1
ATOM 703 C C . ARG A 1 98 ? 6.496 -3.467 -1.097 1.00 93.06 98 ARG A C 1
ATOM 705 O O . ARG A 1 98 ? 6.010 -2.718 -1.942 1.00 93.06 98 ARG A O 1
ATOM 712 N N . ASP A 1 99 ? 6.092 -4.708 -0.901 1.00 93.56 99 ASP A N 1
ATOM 713 C CA . ASP A 1 99 ? 5.011 -5.400 -1.604 1.00 93.56 99 ASP A CA 1
ATOM 714 C C . ASP A 1 99 ? 3.783 -5.629 -0.707 1.00 93.56 99 ASP A C 1
ATOM 716 O O . ASP A 1 99 ? 2.691 -5.905 -1.203 1.00 93.56 99 ASP A O 1
ATOM 720 N N . ILE A 1 100 ? 3.931 -5.473 0.612 1.00 93.38 100 ILE A N 1
ATOM 721 C CA . ILE A 1 100 ? 2.848 -5.579 1.593 1.00 93.38 100 ILE A CA 1
ATOM 722 C C . ILE A 1 100 ? 2.911 -4.402 2.574 1.00 93.38 100 ILE A C 1
ATOM 724 O O . ILE A 1 100 ? 3.973 -4.025 3.072 1.00 93.38 100 ILE A O 1
ATOM 728 N N . PHE A 1 101 ? 1.748 -3.826 2.868 1.00 93.31 101 PHE A N 1
ATOM 729 C CA . PHE A 1 101 ? 1.530 -2.870 3.945 1.00 93.31 101 PHE A CA 1
ATOM 730 C C . PHE A 1 101 ? 0.424 -3.391 4.865 1.00 93.31 101 PHE A C 1
ATOM 732 O O . PHE A 1 101 ? -0.756 -3.334 4.525 1.00 93.31 101 PHE A O 1
ATOM 739 N N . SER A 1 102 ? 0.824 -3.900 6.026 1.00 93.38 102 SER A N 1
ATOM 740 C CA . SER A 1 102 ? -0.078 -4.381 7.074 1.00 93.38 102 SER A CA 1
ATOM 741 C C . SER A 1 102 ? -0.242 -3.323 8.152 1.00 93.38 102 SER A C 1
ATOM 743 O O . SER A 1 102 ? 0.748 -2.743 8.603 1.00 93.38 102 SER A O 1
ATOM 745 N N . SER A 1 103 ? -1.474 -3.075 8.590 1.00 94.69 103 SER A N 1
ATOM 746 C CA . SER A 1 103 ? -1.718 -2.148 9.692 1.00 94.69 103 SER A CA 1
ATOM 747 C C . SER A 1 103 ? -2.988 -2.466 10.475 1.00 94.69 103 SER A C 1
ATOM 749 O O . SER A 1 103 ? -3.921 -3.091 9.969 1.00 94.69 103 SER A O 1
ATOM 751 N N . TYR A 1 104 ? -3.013 -1.994 11.720 1.00 94.69 104 TYR A N 1
ATOM 752 C CA . TYR A 1 104 ? -4.233 -1.866 12.503 1.00 94.69 104 TYR A CA 1
ATOM 753 C C . TYR A 1 104 ? -4.993 -0.621 12.046 1.00 94.69 104 TYR A C 1
ATOM 755 O O . TYR A 1 104 ? -4.437 0.479 12.032 1.00 94.69 104 TYR A O 1
ATOM 763 N N . LEU A 1 105 ? -6.262 -0.790 11.690 1.00 95.38 105 LEU A N 1
ATOM 764 C CA . LEU A 1 105 ? -7.141 0.287 11.262 1.00 95.38 105 LEU A CA 1
ATOM 765 C C . LEU A 1 105 ? -8.212 0.535 12.338 1.00 95.38 105 LEU A C 1
ATOM 767 O O . LEU A 1 105 ? -9.002 -0.376 12.614 1.00 95.38 105 LEU A O 1
ATOM 771 N N . PRO A 1 106 ? -8.263 1.738 12.942 1.00 94.19 106 PRO A N 1
ATOM 772 C CA . PRO A 1 106 ? -9.321 2.129 13.878 1.00 94.19 106 PRO A CA 1
ATOM 773 C C . PRO A 1 106 ? -10.721 2.056 13.251 1.00 94.19 106 PRO A C 1
ATOM 775 O O . PRO A 1 106 ? -10.852 1.974 12.034 1.00 94.19 106 PRO A O 1
ATOM 778 N N . ALA A 1 107 ? -11.775 2.069 14.071 1.00 93.75 107 ALA A N 1
ATOM 779 C CA . ALA A 1 107 ? -13.150 2.203 13.577 1.00 93.75 107 ALA A CA 1
ATOM 780 C C . ALA A 1 107 ? -13.392 3.594 12.953 1.00 93.75 107 ALA A C 1
ATOM 782 O O . ALA A 1 107 ? -12.694 4.547 13.289 1.00 93.75 107 ALA A O 1
ATOM 783 N N . ALA A 1 108 ? -14.401 3.698 12.087 1.00 89.88 108 ALA A N 1
ATOM 784 C CA . ALA A 1 108 ? -14.681 4.850 11.221 1.00 89.88 108 ALA A CA 1
ATOM 785 C C . ALA A 1 108 ? -15.197 6.137 11.908 1.00 89.88 108 ALA A C 1
ATOM 787 O O . ALA A 1 108 ? -15.702 7.026 11.231 1.00 89.88 108 ALA A O 1
ATOM 788 N N . ASP A 1 109 ? -15.095 6.270 13.232 1.00 86.38 109 ASP A N 1
ATOM 789 C CA . ASP A 1 109 ? -15.565 7.467 13.943 1.00 86.38 109 ASP A CA 1
ATOM 790 C C . ASP A 1 109 ? -14.505 7.999 14.929 1.00 86.38 109 ASP A C 1
ATOM 792 O O . ASP A 1 109 ? -14.367 7.464 16.036 1.00 86.38 109 ASP A O 1
ATOM 796 N N . PRO A 1 110 ? -13.717 9.022 14.532 1.00 86.56 110 PRO A N 1
ATOM 797 C CA . PRO A 1 110 ? -13.636 9.583 13.177 1.00 86.56 110 PRO A CA 1
ATOM 798 C C . PRO A 1 110 ? -12.875 8.660 12.210 1.00 86.56 110 PRO A C 1
ATOM 800 O O . PRO A 1 110 ? -12.088 7.811 12.642 1.00 86.56 110 PRO A O 1
ATOM 803 N N . ASP A 1 111 ? -13.042 8.883 10.901 1.00 88.44 111 ASP A N 1
ATOM 804 C CA . ASP A 1 111 ? -12.207 8.266 9.864 1.00 88.44 111 ASP A CA 1
ATOM 805 C C . ASP A 1 111 ? -10.721 8.541 10.140 1.00 88.44 111 ASP A C 1
ATOM 807 O O . ASP A 1 111 ? -10.275 9.689 10.222 1.00 88.44 111 ASP A O 1
ATOM 811 N N . GLN A 1 112 ? -9.940 7.469 10.260 1.00 93.75 112 GLN A N 1
ATOM 812 C CA . GLN A 1 112 ? -8.525 7.533 10.621 1.00 93.75 112 GLN A CA 1
ATOM 813 C C . GLN A 1 112 ? -7.667 6.872 9.537 1.00 93.75 112 GLN A C 1
ATOM 815 O O . GLN A 1 112 ? -7.465 5.654 9.565 1.00 93.75 112 GLN A O 1
ATOM 820 N N . PRO A 1 113 ? -7.168 7.652 8.556 1.00 94.94 113 PRO A N 1
ATOM 821 C CA . PRO A 1 113 ? -6.306 7.126 7.509 1.00 94.94 113 PRO A CA 1
ATOM 822 C C . PRO A 1 113 ? -4.940 6.737 8.079 1.00 94.94 113 PRO A C 1
ATOM 824 O O . PRO A 1 113 ? -4.281 7.524 8.758 1.00 94.94 113 PRO A O 1
ATOM 827 N N . VAL A 1 114 ? -4.468 5.545 7.727 1.00 96.56 114 VAL A N 1
ATOM 828 C CA . VAL A 1 114 ? -3.131 5.062 8.081 1.00 96.56 114 VAL A CA 1
ATOM 829 C C . VAL A 1 114 ? -2.292 4.976 6.813 1.00 96.56 114 VAL A C 1
ATOM 831 O O . VAL A 1 114 ? -2.658 4.282 5.865 1.00 96.56 114 VAL A O 1
ATOM 834 N N . SER A 1 115 ? -1.183 5.720 6.773 1.00 96.19 115 SER A N 1
ATOM 835 C CA . SER A 1 115 ? -0.387 5.926 5.556 1.00 96.19 115 SER A CA 1
ATOM 836 C C . SER A 1 115 ? 1.059 5.477 5.712 1.00 96.19 115 SER A C 1
ATOM 838 O O . SER A 1 115 ? 1.628 5.545 6.800 1.00 96.19 115 SER A O 1
ATOM 840 N N . THR A 1 116 ? 1.686 5.073 4.609 1.00 95.56 116 THR A N 1
ATOM 841 C CA . THR A 1 116 ? 3.108 4.732 4.584 1.00 95.56 116 THR A CA 1
ATOM 842 C C . THR A 1 116 ? 3.769 5.116 3.256 1.00 95.56 116 THR A C 1
ATOM 844 O O . THR A 1 116 ? 3.136 4.971 2.206 1.00 95.56 116 THR A O 1
ATOM 847 N N . PRO A 1 117 ? 5.028 5.596 3.268 1.00 95.62 117 PRO A N 1
ATOM 848 C CA . PRO A 1 117 ? 5.761 5.872 2.039 1.00 95.62 117 PRO A CA 1
ATOM 849 C C . PRO A 1 117 ? 6.224 4.580 1.362 1.00 95.62 117 PRO A C 1
ATOM 851 O O . PRO A 1 117 ? 6.786 3.684 2.000 1.00 95.62 117 PRO A O 1
ATOM 854 N N . VAL A 1 118 ? 6.049 4.509 0.047 1.00 94.06 118 VAL A N 1
ATOM 855 C CA . VAL A 1 118 ? 6.546 3.432 -0.813 1.00 94.06 118 VAL A CA 1
ATOM 856 C C . VAL A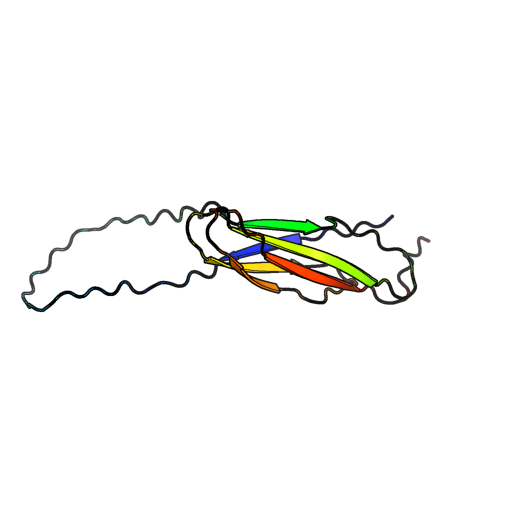 1 118 ? 7.507 4.038 -1.823 1.00 94.06 118 VAL A C 1
ATOM 858 O O . VAL A 1 118 ? 7.130 4.931 -2.578 1.00 94.06 118 VAL A O 1
ATOM 861 N N . GLU A 1 119 ? 8.750 3.561 -1.839 1.00 92.38 119 GLU A N 1
ATOM 862 C CA . GLU A 1 119 ? 9.728 3.974 -2.844 1.00 92.38 119 GLU A CA 1
ATOM 863 C C . GLU A 1 119 ? 9.543 3.140 -4.105 1.00 92.38 119 GLU A C 1
ATOM 865 O O . GLU A 1 119 ? 9.288 1.937 -4.043 1.00 92.38 119 GLU A O 1
ATOM 870 N N . VAL A 1 120 ? 9.727 3.791 -5.244 1.00 90.25 120 VAL A N 1
ATOM 871 C CA . VAL A 1 120 ? 9.696 3.209 -6.577 1.00 90.25 120 VAL A CA 1
ATOM 872 C C . VAL A 1 120 ? 11.078 3.383 -7.179 1.00 90.25 120 VAL A C 1
ATOM 874 O O . VAL A 1 120 ? 11.592 4.501 -7.243 1.00 90.25 120 VAL A O 1
ATOM 877 N N . ARG A 1 121 ? 11.680 2.286 -7.636 1.00 87.38 121 ARG A N 1
ATOM 878 C CA . ARG A 1 121 ? 12.985 2.307 -8.300 1.00 87.38 121 ARG A CA 1
ATOM 879 C C . ARG A 1 121 ? 12.898 1.632 -9.658 1.00 87.38 121 ARG A C 1
ATOM 881 O O . ARG A 1 121 ? 12.369 0.521 -9.765 1.00 87.38 121 ARG A O 1
ATOM 888 N N . ALA A 1 122 ? 13.457 2.291 -10.669 1.00 83.00 122 ALA A N 1
ATOM 889 C CA . ALA A 1 122 ? 13.681 1.712 -11.988 1.00 83.00 122 ALA A CA 1
ATOM 890 C C . ALA A 1 122 ? 15.194 1.554 -12.236 1.00 83.00 122 ALA A C 1
ATOM 892 O O . ALA A 1 122 ? 15.953 2.481 -11.934 1.00 83.00 122 ALA A O 1
ATOM 893 N N . PRO A 1 123 ? 15.653 0.408 -12.768 1.00 74.38 123 PRO A N 1
ATOM 894 C CA . PRO A 1 123 ? 17.066 0.201 -13.060 1.00 74.38 123 PRO A CA 1
ATOM 895 C C . PRO A 1 123 ? 17.574 1.105 -14.200 1.00 74.38 123 PRO A C 1
ATOM 897 O O . PRO A 1 123 ? 16.775 1.562 -15.027 1.00 74.38 123 PRO A O 1
ATOM 900 N N . PRO A 1 124 ? 18.901 1.323 -14.286 1.00 65.75 124 PRO A N 1
ATOM 901 C CA . PRO A 1 124 ? 19.518 2.099 -15.356 1.00 65.75 124 PRO A CA 1
ATOM 902 C C . PRO A 1 124 ? 19.201 1.576 -16.752 1.00 65.75 124 PRO A C 1
ATOM 904 O O . PRO A 1 124 ? 19.127 0.370 -16.969 1.00 65.75 124 PRO A O 1
ATOM 907 N N . GLY A 1 125 ? 19.090 2.490 -17.718 1.00 56.19 125 GLY A N 1
ATOM 908 C CA . GLY A 1 125 ? 19.189 2.142 -19.138 1.00 56.19 125 GLY A CA 1
ATOM 909 C C . GLY A 1 125 ? 17.909 1.671 -19.827 1.00 56.19 125 GLY A C 1
ATOM 910 O O . GLY A 1 125 ? 17.987 1.234 -20.968 1.00 56.19 125 GLY A O 1
ATOM 911 N N . HIS A 1 126 ? 16.731 1.817 -19.219 1.00 49.97 126 HIS A N 1
ATOM 912 C CA . HIS A 1 126 ? 15.476 1.687 -19.969 1.00 49.97 126 HIS A CA 1
ATOM 913 C C . HIS A 1 126 ? 15.072 3.041 -20.558 1.00 49.97 126 HIS A C 1
ATOM 915 O O . HIS A 1 126 ? 14.055 3.628 -20.203 1.00 49.97 126 HIS A O 1
ATOM 921 N N . SER A 1 127 ? 15.877 3.540 -21.493 1.00 49.31 127 SER A N 1
ATOM 922 C CA . SER A 1 127 ? 15.270 4.196 -22.643 1.00 49.31 127 SER A CA 1
ATOM 923 C C . SER A 1 127 ? 14.583 3.079 -23.423 1.00 49.31 127 SER A C 1
ATOM 925 O O . SER A 1 127 ? 15.271 2.175 -23.900 1.00 49.31 127 SER A O 1
ATOM 927 N N . THR A 1 128 ? 13.258 3.078 -23.542 1.00 48.72 128 THR A N 1
ATOM 928 C CA . THR A 1 128 ? 12.620 2.258 -24.577 1.00 48.72 128 THR A CA 1
ATOM 929 C C . THR A 1 128 ? 13.132 2.780 -25.916 1.00 48.72 128 THR A C 1
ATOM 931 O O . THR A 1 128 ? 12.683 3.815 -26.403 1.00 48.72 128 THR A O 1
ATOM 934 N N . GLY A 1 129 ? 14.147 2.115 -26.470 1.00 38.84 129 GLY A N 1
ATOM 935 C CA . GLY A 1 129 ? 14.530 2.288 -27.858 1.00 38.84 129 GLY A CA 1
ATOM 936 C C . GLY A 1 129 ? 13.360 1.825 -28.711 1.00 38.84 129 GLY A C 1
ATOM 937 O O . GLY A 1 129 ? 13.038 0.639 -28.726 1.00 38.84 129 GLY A O 1
ATOM 938 N N . HIS A 1 130 ? 12.709 2.763 -29.386 1.00 35.12 130 HIS A N 1
ATOM 939 C CA . HIS A 1 130 ? 11.964 2.444 -30.592 1.00 35.12 130 HIS A CA 1
ATOM 940 C C . HIS A 1 130 ? 12.975 2.418 -31.742 1.00 35.12 130 HIS A C 1
ATOM 942 O O . HIS A 1 130 ? 13.717 3.386 -31.926 1.00 35.12 130 HIS A O 1
ATOM 948 N N . LEU A 1 131 ? 13.044 1.277 -32.436 1.00 35.75 131 LEU A N 1
ATOM 949 C CA . LEU A 1 131 ? 13.559 1.199 -33.805 1.00 35.75 131 LEU A CA 1
ATOM 950 C C . LEU A 1 131 ? 12.706 2.078 -34.726 1.00 35.75 131 LEU A C 1
ATOM 952 O O . LEU A 1 131 ? 11.477 2.140 -34.482 1.00 35.75 131 LEU A O 1
#

Sequence (131 aa):
MDRISIMLKQRIARTALPSLALCTAMVTALAMASPANGASGRSKPKDQITMAANPAALDILPLPCFSGSFQATMTNTGPQAQFADMTLSAQKPITLSRDIFSSYLPAADPDQPVSTPVEVRAPPGHSTGHL

Secondary structure (DSSP, 8-state):
-PEEEPEEEEEE-------------------------------PPP--EEEEEESSEEE----TT-EEEEEEEEEE-SSS-EEEEEEEE--TT-EES-SEEEEEE--STT---EEEEEEEE--TT------

Organism: NCBI:txid324952

Foldseek 3Di:
DDKWAKDKDKDFDDPPDDPPDPDDDDDDDDDDDDPPPPPVPPPPPPQQKDKDKVVRIDDFDLDQKDKDKIKIKIKGNAQAKGKMKIAIDTDPPKDKPDGIDIDTHHGVVPTDIDIDMIMIIDHGDPPPDDD